Protein AF-K1YYU3-F1 (afdb_monomer_lite)

Radius of gyration: 18.13 Å; chains: 1; bounding box: 40×32×51 Å

Sequence (153 aa):
MGSLKAALKMPQTFQKMINSMPIGCLLVLMHEGNERIVLEEQRIVNEISKGLSGEDLGKHPGLHWYENRYKVSYQASKLFLAGNFTDTIEIAASWENLYLLYQKMIKVLGKHCIVMAHLSHVYSDGGSLYFTFAAPLNGLQKSEALYDLIWES

Secondary structure (DSSP, 8-state):
-HHHHHHTTSHHHHHHHHHHS-PPPPP-----S-HHHHHHHHHHHHHHHHHTT-----SHHHHHHHHHTT-HHHHHHHHHHTTEEEEEEEEEEEHHHHHHHHHHHHHHHTTTSEEEEEEEEE-SSEEEEEEEEEEE--SHHHHHHHHHHHHH-

Structure (mmCIF, N/CA/C/O backbone):
data_AF-K1YYU3-F1
#
_entry.id   AF-K1YYU3-F1
#
loop_
_atom_site.group_PDB
_atom_site.id
_atom_site.type_symbol
_atom_site.label_atom_id
_atom_site.label_alt_id
_atom_site.label_comp_id
_atom_site.label_asym_id
_atom_site.label_entity_id
_atom_site.label_seq_id
_atom_site.pdbx_PDB_ins_code
_atom_site.Cartn_x
_atom_site.Cartn_y
_atom_site.Cartn_z
_atom_site.occupancy
_atom_site.B_iso_or_equiv
_atom_site.auth_seq_id
_atom_site.auth_comp_id
_atom_site.auth_asym_id
_atom_site.auth_atom_id
_atom_site.pdbx_PDB_model_num
ATOM 1 N N . MET A 1 1 ? 20.188 9.809 -6.637 1.00 40.34 1 MET A N 1
ATOM 2 C CA . MET A 1 1 ? 19.529 9.507 -7.933 1.00 40.34 1 MET A CA 1
ATOM 3 C C . MET A 1 1 ? 20.068 8.255 -8.638 1.00 40.34 1 MET A C 1
ATOM 5 O O . MET A 1 1 ? 19.299 7.637 -9.357 1.00 40.34 1 MET A O 1
ATOM 9 N N . GLY A 1 2 ? 21.320 7.819 -8.419 1.00 46.25 2 GLY A N 1
ATOM 10 C CA . GLY A 1 2 ? 21.856 6.595 -9.050 1.00 46.25 2 GLY A CA 1
ATOM 11 C C . GLY A 1 2 ? 21.365 5.250 -8.478 1.00 46.25 2 GLY A C 1
ATOM 12 O O . GLY A 1 2 ? 21.296 4.278 -9.223 1.00 46.25 2 GLY A O 1
ATOM 13 N N . SER A 1 3 ? 20.983 5.180 -7.194 1.00 56.75 3 SER A N 1
ATOM 14 C CA . SER A 1 3 ? 20.646 3.904 -6.529 1.00 56.75 3 SER A CA 1
ATOM 15 C C . SER A 1 3 ? 19.313 3.296 -6.981 1.00 56.75 3 SER A C 1
ATOM 17 O O . SER A 1 3 ? 19.249 2.095 -7.224 1.00 56.75 3 SER A O 1
ATOM 19 N N . LEU A 1 4 ? 18.269 4.113 -7.173 1.00 56.16 4 LEU A N 1
ATOM 20 C CA . LEU A 1 4 ? 16.942 3.638 -7.590 1.00 56.16 4 LEU A CA 1
ATOM 21 C C . LEU A 1 4 ? 16.962 3.071 -9.020 1.00 56.16 4 LEU A C 1
ATOM 23 O O . LEU A 1 4 ? 16.378 2.028 -9.293 1.00 56.16 4 LEU A O 1
ATOM 27 N N . LYS A 1 5 ? 17.719 3.714 -9.919 1.00 55.28 5 LYS A N 1
ATOM 28 C CA . LYS A 1 5 ? 17.880 3.273 -11.311 1.00 55.28 5 LYS A CA 1
ATOM 29 C C . LYS A 1 5 ? 18.654 1.952 -11.419 1.00 55.28 5 LYS A C 1
ATOM 31 O O . LYS A 1 5 ? 18.426 1.190 -12.350 1.00 55.28 5 LYS A O 1
ATOM 36 N N . ALA A 1 6 ? 19.567 1.675 -10.483 1.00 59.72 6 ALA A N 1
ATOM 37 C CA . ALA A 1 6 ? 20.279 0.399 -10.401 1.00 59.72 6 ALA A CA 1
ATOM 38 C C . ALA A 1 6 ? 19.401 -0.713 -9.798 1.00 59.72 6 ALA A C 1
ATOM 40 O O . ALA A 1 6 ? 19.374 -1.815 -10.339 1.00 59.72 6 ALA A O 1
ATOM 41 N N . ALA A 1 7 ? 18.632 -0.409 -8.747 1.00 60.59 7 ALA A N 1
ATOM 42 C CA . ALA A 1 7 ? 17.674 -1.338 -8.141 1.00 60.59 7 ALA A CA 1
ATOM 43 C C . ALA A 1 7 ? 16.605 -1.812 -9.145 1.00 60.59 7 ALA A C 1
ATOM 45 O O . ALA A 1 7 ? 16.298 -2.999 -9.221 1.00 60.59 7 ALA A O 1
ATOM 46 N N . LEU A 1 8 ? 16.119 -0.901 -9.993 1.00 65.00 8 LEU A N 1
ATOM 47 C CA . LEU A 1 8 ? 15.117 -1.184 -11.025 1.00 65.00 8 LEU A CA 1
ATOM 48 C C . LEU A 1 8 ? 15.650 -1.979 -12.232 1.00 65.00 8 LEU A C 1
ATOM 50 O O . LEU A 1 8 ? 14.852 -2.486 -13.013 1.00 65.00 8 LEU A O 1
ATOM 54 N N . LYS A 1 9 ? 16.974 -2.151 -12.383 1.00 69.62 9 LYS A N 1
ATOM 55 C CA . LYS A 1 9 ? 17.558 -3.058 -13.396 1.00 69.62 9 LYS A CA 1
ATOM 56 C C . LYS A 1 9 ? 17.505 -4.531 -12.988 1.00 69.62 9 LYS A C 1
ATOM 58 O O . LYS A 1 9 ? 17.651 -5.396 -13.846 1.00 69.62 9 LYS A O 1
ATOM 63 N N . MET A 1 10 ? 17.330 -4.818 -11.698 1.00 75.69 10 MET A N 1
ATOM 64 C CA . MET A 1 10 ? 17.202 -6.174 -11.158 1.00 75.69 10 MET A CA 1
ATOM 65 C C . MET A 1 10 ? 15.992 -6.241 -10.213 1.00 75.69 10 MET A C 1
ATOM 67 O O . MET A 1 10 ? 16.163 -6.497 -9.015 1.00 75.69 10 MET A O 1
ATOM 71 N N . PRO A 1 11 ? 14.771 -6.005 -10.734 1.00 79.94 11 PRO A N 1
ATOM 72 C CA . PRO A 1 11 ? 13.568 -5.831 -9.920 1.00 79.94 11 PRO A CA 1
ATOM 73 C C . PRO A 1 11 ? 13.325 -7.032 -9.005 1.00 79.94 11 PRO A C 1
ATOM 75 O O . PRO A 1 11 ? 13.086 -6.858 -7.816 1.00 79.94 11 PRO A O 1
ATOM 78 N N . GLN A 1 12 ? 13.534 -8.250 -9.506 1.00 81.06 12 GLN A N 1
ATOM 79 C CA . GLN A 1 12 ? 13.350 -9.470 -8.723 1.00 81.06 12 GLN A CA 1
ATOM 80 C C . GLN A 1 12 ? 14.313 -9.598 -7.538 1.00 81.06 12 GLN A C 1
ATOM 82 O O . GLN A 1 12 ? 13.912 -10.029 -6.456 1.00 81.06 12 GLN A O 1
ATOM 87 N N . THR A 1 13 ? 15.584 -9.239 -7.719 1.00 80.81 13 THR A N 1
ATOM 88 C CA . THR A 1 13 ? 16.576 -9.284 -6.636 1.00 80.81 13 THR A CA 1
ATOM 89 C C . THR A 1 13 ? 16.259 -8.232 -5.582 1.00 80.81 13 THR A C 1
ATOM 91 O O . THR A 1 13 ? 16.314 -8.519 -4.387 1.00 80.81 13 THR A O 1
ATOM 94 N N . PHE A 1 14 ? 15.877 -7.031 -6.015 1.00 83.38 14 PHE A N 1
ATOM 95 C CA . PHE A 1 14 ? 15.532 -5.948 -5.105 1.00 83.38 14 PHE A CA 1
ATOM 96 C C . PHE A 1 14 ? 14.217 -6.208 -4.360 1.00 83.38 14 PHE A C 1
ATOM 98 O O . PHE A 1 14 ? 14.157 -6.023 -3.149 1.00 83.38 14 PHE A O 1
ATOM 105 N N . GLN A 1 15 ? 13.194 -6.736 -5.035 1.00 85.62 15 GLN A N 1
ATOM 106 C CA . GLN A 1 15 ? 11.934 -7.114 -4.396 1.00 85.62 15 GLN A CA 1
ATOM 107 C C . GLN A 1 15 ? 12.144 -8.212 -3.350 1.00 85.62 15 GLN A C 1
ATOM 109 O O . GLN A 1 15 ? 11.603 -8.129 -2.250 1.00 85.62 15 GLN A O 1
ATOM 114 N N . LYS A 1 16 ? 12.966 -9.228 -3.653 1.00 82.25 16 LYS A N 1
ATOM 115 C CA . LYS A 1 16 ? 13.339 -10.260 -2.671 1.00 82.25 16 LYS A CA 1
ATOM 116 C C . LYS A 1 16 ? 14.034 -9.657 -1.452 1.00 82.25 16 LYS A C 1
ATOM 118 O O . LYS A 1 16 ? 13.732 -10.068 -0.338 1.00 82.25 16 LYS A O 1
ATOM 123 N N . MET A 1 17 ? 14.924 -8.686 -1.662 1.00 84.88 17 MET A N 1
ATOM 124 C CA . MET A 1 17 ? 15.594 -7.975 -0.575 1.00 84.88 17 MET A CA 1
ATOM 125 C C . MET A 1 17 ? 14.583 -7.238 0.311 1.00 84.88 17 MET A C 1
ATOM 127 O O . MET A 1 17 ? 14.589 -7.468 1.517 1.00 84.88 17 MET A O 1
ATOM 131 N N . ILE A 1 18 ? 13.679 -6.438 -0.272 1.00 82.50 18 ILE A N 1
ATOM 132 C CA . ILE A 1 18 ? 12.619 -5.730 0.472 1.00 82.50 18 ILE A CA 1
ATOM 133 C C . ILE A 1 18 ? 11.782 -6.719 1.287 1.00 82.50 18 ILE A C 1
ATOM 135 O O . ILE A 1 18 ? 11.603 -6.529 2.484 1.00 82.50 18 ILE A O 1
ATOM 139 N N . ASN A 1 19 ? 11.332 -7.810 0.663 1.00 79.94 19 ASN A N 1
ATOM 140 C CA . ASN A 1 19 ? 10.494 -8.815 1.319 1.00 79.94 19 ASN A CA 1
ATOM 141 C C . ASN A 1 19 ? 11.224 -9.582 2.439 1.00 79.94 19 ASN A C 1
ATOM 143 O O . ASN A 1 19 ? 10.572 -10.214 3.264 1.00 79.94 19 ASN A O 1
ATOM 147 N N . SER A 1 20 ? 12.561 -9.576 2.444 1.00 77.62 20 SER A N 1
ATOM 148 C CA . SER A 1 20 ? 13.386 -10.213 3.479 1.00 77.62 20 SER A CA 1
ATOM 149 C C . SER A 1 20 ? 13.778 -9.274 4.620 1.00 77.62 20 SER A C 1
ATOM 151 O O . SER A 1 20 ? 14.303 -9.735 5.633 1.00 77.62 20 SER A O 1
ATOM 153 N N . MET A 1 21 ? 13.555 -7.964 4.469 1.00 77.69 21 MET A N 1
ATOM 154 C CA . MET A 1 21 ? 13.817 -7.016 5.544 1.00 77.69 21 MET A CA 1
ATOM 155 C C . MET A 1 21 ? 12.749 -7.180 6.638 1.00 77.69 21 MET A C 1
ATOM 157 O O . MET A 1 21 ? 11.567 -7.303 6.316 1.00 77.69 21 MET A O 1
ATOM 161 N N . PRO A 1 22 ? 13.128 -7.149 7.929 1.00 62.53 22 PRO A N 1
ATOM 162 C CA . PRO A 1 22 ? 12.195 -7.247 9.049 1.00 62.53 22 PRO A CA 1
ATOM 163 C C . PRO A 1 22 ? 11.464 -5.910 9.247 1.00 62.53 22 PRO A C 1
ATOM 165 O O . PRO A 1 22 ? 11.643 -5.222 10.249 1.00 62.53 22 PRO A O 1
ATOM 168 N N . ILE A 1 23 ? 10.691 -5.500 8.244 1.00 75.06 23 ILE A N 1
ATOM 169 C CA . ILE A 1 23 ? 9.915 -4.262 8.255 1.00 75.06 23 ILE A CA 1
ATOM 170 C C . ILE A 1 23 ? 8.507 -4.627 8.723 1.00 75.06 23 ILE A C 1
ATOM 172 O O . ILE A 1 23 ? 7.849 -5.472 8.118 1.00 75.06 23 ILE A O 1
ATOM 176 N N . GLY A 1 24 ? 8.052 -4.008 9.812 1.00 83.94 24 GLY A N 1
ATOM 177 C CA . GLY A 1 24 ? 6.661 -4.120 10.249 1.00 83.94 24 GLY A CA 1
ATOM 178 C C . GLY A 1 24 ? 5.698 -3.455 9.260 1.00 83.94 24 GLY A C 1
ATOM 179 O O . GLY A 1 24 ? 6.091 -2.620 8.443 1.00 83.94 24 GLY A O 1
ATOM 180 N N . CYS A 1 25 ? 4.415 -3.799 9.338 1.00 90.75 25 CYS A N 1
ATOM 181 C CA . CYS A 1 25 ? 3.373 -3.071 8.618 1.00 90.75 25 CYS A CA 1
ATOM 182 C C . CYS A 1 25 ? 2.954 -1.832 9.420 1.00 90.75 25 CYS A C 1
ATOM 184 O O . CYS A 1 25 ? 2.762 -1.913 10.631 1.00 90.75 25 CYS A O 1
ATOM 186 N N . LEU A 1 26 ? 2.777 -0.697 8.741 1.00 93.44 26 LEU A N 1
ATOM 187 C CA . LEU A 1 26 ? 2.224 0.511 9.349 1.00 93.44 26 LEU A CA 1
ATOM 188 C C . LEU A 1 26 ? 0.705 0.538 9.152 1.00 93.44 26 LEU A C 1
ATOM 190 O O . LEU A 1 26 ? 0.233 0.536 8.016 1.00 93.44 26 LEU A O 1
ATOM 194 N N . LEU A 1 27 ? -0.042 0.623 10.253 1.00 94.69 27 LEU A N 1
ATOM 195 C CA . LEU A 1 27 ? -1.474 0.911 10.253 1.00 94.69 27 LEU A CA 1
ATOM 196 C C . LEU A 1 27 ? -1.682 2.388 10.601 1.00 94.69 27 LEU A C 1
ATOM 198 O O . LEU A 1 27 ? -1.240 2.851 11.649 1.00 94.69 27 LEU A O 1
ATOM 202 N N . VAL A 1 28 ? -2.348 3.129 9.716 1.00 94.75 28 VAL A N 1
ATOM 203 C CA . VAL A 1 28 ? -2.732 4.525 9.955 1.00 94.75 28 VAL A CA 1
ATOM 204 C C . VAL A 1 28 ? -4.239 4.588 10.130 1.00 94.75 28 VAL A C 1
ATOM 206 O O . VAL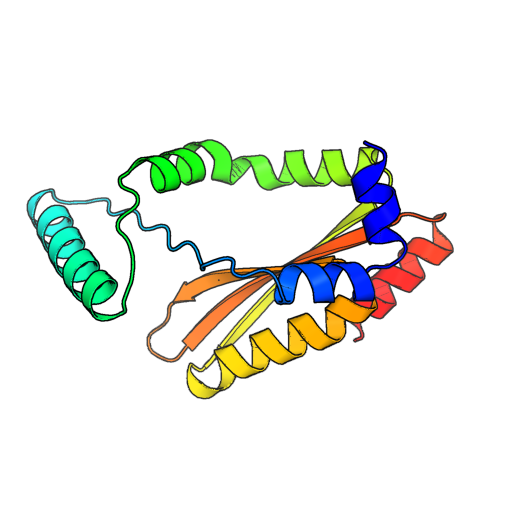 A 1 28 ? -4.977 4.163 9.246 1.00 94.75 28 VAL A O 1
ATOM 209 N N . LEU A 1 29 ? -4.686 5.145 11.255 1.00 93.94 29 LEU A N 1
ATOM 210 C CA . LEU A 1 29 ? -6.098 5.335 11.569 1.00 93.94 29 LEU A CA 1
ATOM 211 C C . LEU A 1 29 ? -6.367 6.806 11.870 1.00 93.94 29 LEU A C 1
ATOM 213 O O . LEU A 1 29 ? -5.568 7.485 12.517 1.00 93.94 29 LEU A O 1
ATOM 217 N N . MET A 1 30 ? -7.503 7.291 11.384 1.00 93.25 30 MET A N 1
ATOM 218 C CA . MET A 1 30 ? -7.992 8.641 11.619 1.00 93.25 30 MET A CA 1
ATOM 219 C C . MET A 1 30 ? -9.464 8.551 11.996 1.00 93.25 30 MET A C 1
ATOM 221 O O . MET A 1 30 ? -10.247 7.928 11.288 1.00 93.25 30 MET A O 1
ATOM 225 N N . HIS A 1 31 ? -9.812 9.176 13.115 1.00 94.25 31 HIS A N 1
ATOM 226 C CA . HIS A 1 31 ? -11.163 9.201 13.657 1.00 94.25 31 HIS A CA 1
ATOM 227 C C . HIS A 1 31 ? -11.645 10.650 13.647 1.00 94.25 31 HIS A C 1
ATOM 229 O O . HIS A 1 31 ? -10.986 11.523 14.216 1.00 94.25 31 HIS A O 1
ATOM 235 N N . GLU A 1 32 ? -12.772 10.906 12.994 1.00 94.94 32 GLU A N 1
ATOM 236 C CA . GLU A 1 32 ? -13.389 12.227 12.893 1.00 94.94 32 GLU A CA 1
ATOM 237 C C . GLU A 1 32 ? -14.867 12.111 13.268 1.00 94.94 32 GLU A C 1
ATOM 239 O O . GLU A 1 32 ? -15.569 11.223 12.788 1.00 94.94 32 GLU A O 1
ATOM 244 N N . GLY A 1 33 ? -15.349 12.999 14.137 1.00 97.00 33 GLY A N 1
ATOM 245 C CA . GLY A 1 33 ? -16.744 12.996 14.558 1.00 97.00 33 GLY A CA 1
ATOM 246 C C . GLY A 1 33 ? -16.945 13.542 15.964 1.00 97.00 33 GLY A C 1
ATOM 247 O O . GLY A 1 33 ? -16.199 14.398 16.438 1.00 97.00 33 GLY A O 1
ATOM 248 N N . ASN A 1 34 ? -17.988 13.050 16.636 1.00 98.12 34 ASN A N 1
ATOM 249 C CA . ASN A 1 34 ? -18.272 13.424 18.016 1.00 98.12 34 ASN A CA 1
ATOM 250 C C . ASN A 1 34 ? -17.126 12.986 18.937 1.00 98.12 34 ASN A C 1
ATOM 252 O O . ASN A 1 34 ? -16.754 11.816 18.941 1.00 98.12 34 ASN A O 1
ATOM 256 N N . GLU A 1 35 ? -16.637 13.904 19.767 1.00 97.69 35 GLU A N 1
ATOM 257 C CA . GLU A 1 35 ? -15.509 13.669 20.673 1.00 97.69 35 GLU A CA 1
ATOM 258 C C . GLU A 1 35 ? -15.673 12.406 21.531 1.00 97.69 35 GLU A C 1
ATOM 260 O O . GLU A 1 35 ? -14.743 11.613 21.637 1.00 97.69 35 GLU A O 1
ATOM 265 N N . ARG A 1 36 ? -16.870 12.162 22.085 1.00 97.94 36 ARG A N 1
ATOM 266 C CA . ARG A 1 36 ? -17.116 10.977 22.921 1.00 97.94 36 ARG A CA 1
ATOM 267 C C . ARG A 1 36 ? -16.997 9.675 22.132 1.00 97.94 36 ARG A C 1
ATOM 269 O O . ARG A 1 36 ? -16.498 8.696 22.667 1.00 97.94 36 ARG A O 1
ATOM 276 N N . ILE A 1 37 ? -17.439 9.670 20.875 1.00 98.00 37 ILE A N 1
ATOM 277 C CA . ILE A 1 37 ? -17.342 8.494 20.001 1.00 98.00 37 ILE A CA 1
ATOM 278 C C . ILE A 1 37 ? -15.882 8.260 19.617 1.00 98.00 37 ILE A C 1
ATOM 280 O O . ILE A 1 37 ? -15.377 7.157 19.789 1.00 98.00 37 ILE A O 1
ATOM 284 N N . VAL A 1 38 ? -15.186 9.313 19.180 1.00 97.94 38 VAL A N 1
ATOM 285 C CA . VAL A 1 38 ? -13.774 9.246 18.780 1.00 97.94 38 VAL A CA 1
ATOM 286 C C . VAL A 1 38 ? -12.893 8.709 19.909 1.00 97.94 38 VAL A C 1
ATOM 288 O O . VAL A 1 38 ? -12.049 7.849 19.667 1.00 97.94 38 VAL A O 1
ATOM 291 N N . LEU A 1 39 ? -13.092 9.181 21.143 1.00 97.00 39 LEU A N 1
ATOM 292 C CA . LEU A 1 39 ? -12.318 8.719 22.298 1.00 97.00 39 LEU A CA 1
ATOM 293 C C . LEU A 1 39 ? -12.538 7.227 22.586 1.00 97.00 39 LEU A C 1
ATOM 295 O O . LEU A 1 39 ? -11.572 6.508 22.849 1.00 97.00 39 LEU A O 1
ATOM 299 N N . GLU A 1 40 ? -13.780 6.743 22.499 1.00 98.06 40 GLU A N 1
ATOM 300 C CA . GLU A 1 40 ? -14.076 5.320 22.704 1.00 98.06 40 GLU A CA 1
ATOM 301 C C . GLU A 1 40 ? -13.551 4.441 21.565 1.00 98.06 40 GLU A C 1
ATOM 303 O O . GLU A 1 40 ? -12.974 3.384 21.824 1.00 98.06 40 GLU A O 1
ATOM 308 N N . GLU A 1 41 ? -13.678 4.879 20.310 1.00 97.25 41 GLU A N 1
ATOM 309 C CA . GLU A 1 41 ? -13.110 4.167 19.162 1.00 97.25 41 GLU A CA 1
ATOM 310 C C . GLU A 1 41 ? -11.590 4.033 19.284 1.00 97.25 41 GLU A C 1
ATOM 312 O O . GLU A 1 41 ? -11.058 2.932 19.145 1.00 97.25 41 GLU A O 1
ATOM 317 N N . GLN A 1 42 ? -10.892 5.127 19.611 1.00 95.75 42 GLN A N 1
ATOM 318 C CA . GLN A 1 42 ? -9.442 5.117 19.818 1.00 95.75 42 GLN A CA 1
ATOM 319 C C . GLN A 1 42 ? -9.034 4.158 20.939 1.00 95.75 42 GLN A C 1
ATOM 321 O O . GLN A 1 42 ? -8.050 3.429 20.796 1.00 95.75 42 GLN A O 1
ATOM 326 N N . ARG A 1 43 ? -9.788 4.123 22.046 1.00 96.62 43 ARG A N 1
ATOM 327 C CA . ARG A 1 43 ? -9.533 3.193 23.154 1.00 96.62 43 ARG A CA 1
ATOM 328 C C . ARG A 1 43 ? -9.640 1.738 22.690 1.00 96.62 43 ARG A C 1
ATOM 330 O O . ARG A 1 43 ? -8.701 0.971 22.900 1.00 96.62 43 ARG A O 1
ATOM 337 N N . ILE A 1 44 ? -10.740 1.377 22.027 1.00 97.88 44 ILE A N 1
ATOM 338 C CA . ILE A 1 44 ? -11.003 0.008 21.549 1.00 97.88 44 ILE A CA 1
ATOM 339 C C . ILE A 1 44 ? -9.951 -0.428 20.523 1.00 97.88 44 ILE A C 1
ATOM 341 O O . ILE A 1 44 ? -9.377 -1.511 20.634 1.00 97.88 44 ILE A O 1
ATOM 345 N N . VAL A 1 45 ? -9.656 0.425 19.543 1.00 96.00 45 VAL A N 1
ATOM 346 C CA . VAL A 1 45 ? -8.641 0.166 18.514 1.00 96.00 45 VAL A CA 1
ATOM 347 C C . VAL A 1 45 ? -7.265 -0.065 19.132 1.00 96.00 45 VAL A C 1
ATOM 349 O O . VAL A 1 45 ? -6.559 -0.992 18.727 1.00 96.00 45 VAL A O 1
ATOM 352 N N . ASN A 1 46 ? -6.878 0.746 20.118 1.00 95.00 46 ASN A N 1
ATOM 353 C CA . ASN A 1 46 ? -5.591 0.605 20.794 1.00 95.00 46 ASN A CA 1
ATOM 354 C C . ASN A 1 46 ? -5.501 -0.693 21.604 1.00 95.00 46 ASN A C 1
ATOM 356 O O . ASN A 1 46 ? -4.450 -1.335 21.605 1.00 95.00 46 ASN A O 1
ATOM 360 N N . GLU A 1 47 ? -6.582 -1.098 22.273 1.00 97.25 47 GLU A N 1
ATOM 361 C CA . GLU A 1 47 ? -6.655 -2.378 22.990 1.00 97.25 47 GLU A CA 1
ATOM 36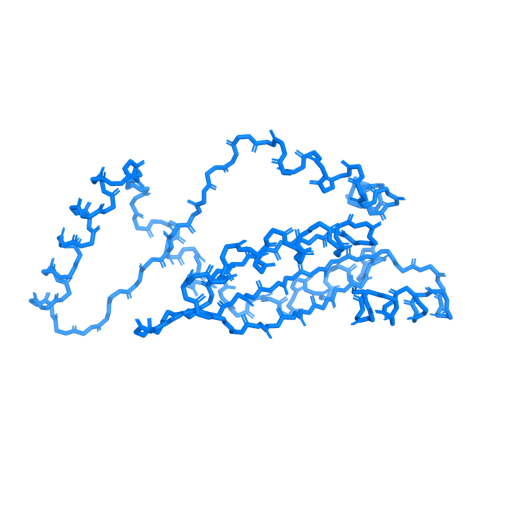2 C C . GLU A 1 47 ? -6.493 -3.567 22.034 1.00 97.25 47 GLU A C 1
ATOM 364 O O . GLU A 1 47 ? -5.650 -4.435 22.275 1.00 97.25 47 GLU A O 1
ATOM 369 N N . ILE A 1 48 ? -7.225 -3.571 20.914 1.00 97.69 48 ILE A N 1
ATOM 370 C CA . ILE A 1 48 ? -7.129 -4.620 19.886 1.00 97.69 48 ILE A CA 1
ATOM 371 C C . ILE A 1 48 ? -5.720 -4.662 19.288 1.00 97.69 48 ILE A C 1
ATOM 373 O O . ILE A 1 48 ? -5.111 -5.729 19.208 1.00 97.69 48 ILE A O 1
ATOM 377 N N . SER A 1 49 ? -5.179 -3.502 18.905 1.00 95.81 49 SER A N 1
ATOM 378 C CA . SER A 1 49 ? -3.864 -3.405 18.263 1.00 95.81 49 SER A CA 1
ATOM 379 C C . SER A 1 49 ? -2.760 -3.933 19.175 1.00 95.81 49 SER A C 1
ATOM 381 O O . SER A 1 49 ? -1.961 -4.761 18.744 1.00 95.81 49 SER A O 1
ATOM 383 N N . LYS A 1 50 ? -2.752 -3.547 20.458 1.00 95.19 50 LYS A N 1
ATOM 384 C CA . LYS A 1 50 ? -1.786 -4.060 21.448 1.00 95.19 50 LYS A CA 1
ATOM 385 C C . LYS A 1 50 ? -1.935 -5.564 21.677 1.00 95.19 50 LYS A C 1
ATOM 387 O O . LYS A 1 50 ? -0.929 -6.262 21.776 1.00 95.19 50 LYS A O 1
ATOM 392 N N . GLY A 1 51 ? -3.170 -6.073 21.709 1.00 97.31 51 GLY A N 1
ATOM 393 C CA . GLY A 1 51 ? -3.445 -7.512 21.800 1.00 97.31 51 GLY A CA 1
ATOM 394 C C . GLY A 1 51 ? -2.883 -8.320 20.622 1.00 97.31 51 GLY A C 1
ATOM 395 O O . GLY A 1 51 ? -2.536 -9.486 20.789 1.00 97.31 51 GLY A O 1
ATOM 396 N N . LEU A 1 52 ? -2.724 -7.687 19.456 1.00 95.69 52 LEU A N 1
ATOM 397 C CA . LEU A 1 52 ? -2.130 -8.261 18.242 1.00 95.69 52 LEU A CA 1
ATOM 398 C C . LEU A 1 52 ? -0.638 -7.914 18.067 1.00 95.69 52 LEU A C 1
ATOM 400 O O . LEU A 1 52 ? -0.108 -8.019 16.964 1.00 95.69 52 LEU A O 1
ATOM 404 N N . SER A 1 53 ? 0.062 -7.539 19.146 1.00 94.25 53 SER A N 1
ATOM 405 C CA . SER A 1 53 ? 1.481 -7.124 19.136 1.00 94.25 53 SER A CA 1
ATOM 406 C C . SER A 1 53 ? 1.775 -5.837 18.350 1.00 94.25 53 SER A C 1
ATOM 408 O O . SER A 1 53 ? 2.913 -5.598 17.950 1.00 94.25 53 SER A O 1
ATOM 410 N N . GLY A 1 54 ? 0.763 -4.999 18.126 1.00 94.12 54 GLY A N 1
ATOM 411 C CA . GLY A 1 54 ? 0.925 -3.672 17.545 1.00 94.12 54 GLY A CA 1
ATOM 412 C C . GLY A 1 54 ? 1.578 -2.692 18.521 1.00 94.12 54 GLY A C 1
ATOM 413 O O . GLY A 1 54 ? 1.281 -2.684 19.718 1.00 94.12 54 GLY A O 1
ATOM 414 N N . GLU A 1 55 ? 2.446 -1.838 17.986 1.00 93.44 55 GLU A N 1
ATOM 415 C CA . GLU A 1 55 ? 3.090 -0.742 18.709 1.00 93.44 55 GLU A CA 1
ATOM 416 C C . GLU A 1 55 ? 2.378 0.582 18.397 1.00 93.44 55 GLU A C 1
ATOM 418 O O . GLU A 1 55 ? 2.147 0.916 17.234 1.00 93.44 55 GLU A O 1
ATOM 423 N N . ASP A 1 56 ? 2.036 1.347 19.437 1.00 94.12 56 ASP A N 1
ATOM 424 C CA . ASP A 1 56 ? 1.496 2.698 19.276 1.00 94.12 56 ASP A CA 1
ATOM 425 C C . ASP A 1 56 ? 2.641 3.682 18.999 1.00 94.12 56 ASP A C 1
ATOM 427 O O . ASP A 1 56 ? 3.422 4.025 19.887 1.00 94.12 56 ASP A O 1
ATOM 431 N N . LEU A 1 57 ? 2.726 4.143 17.751 1.00 94.19 57 LEU A N 1
ATOM 432 C CA . LEU A 1 57 ? 3.730 5.105 17.284 1.00 94.19 57 LEU A CA 1
ATOM 433 C C . LEU A 1 57 ? 3.315 6.572 17.521 1.00 94.19 57 LEU A C 1
ATOM 435 O O . LEU A 1 57 ? 3.979 7.504 17.050 1.00 94.19 57 LEU A O 1
ATOM 439 N N . GLY A 1 58 ? 2.202 6.799 18.220 1.00 93.94 58 GLY A N 1
ATOM 440 C CA . GLY A 1 58 ? 1.602 8.104 18.447 1.00 93.94 58 GLY A CA 1
ATOM 441 C C . GLY A 1 58 ? 0.970 8.710 17.191 1.00 93.94 58 GLY A C 1
ATOM 442 O O . GLY A 1 58 ? 0.846 8.098 16.133 1.00 93.94 58 GLY A O 1
ATOM 443 N N . LYS A 1 59 ? 0.572 9.982 17.290 1.00 94.56 59 LYS A N 1
ATOM 444 C CA . LYS A 1 59 ? -0.183 10.679 16.229 1.00 94.56 59 LYS A CA 1
ATOM 445 C C . LYS A 1 59 ? 0.628 11.052 14.982 1.00 94.56 59 LYS A C 1
ATOM 447 O O . LYS A 1 59 ? 0.047 11.374 13.947 1.00 94.56 59 LYS A O 1
ATOM 452 N N . HIS A 1 60 ? 1.958 11.084 15.074 1.00 95.38 60 HIS A N 1
ATOM 453 C CA . HIS A 1 60 ? 2.800 11.684 14.034 1.00 95.38 60 HIS A CA 1
ATOM 454 C C . HIS A 1 60 ? 2.717 10.961 12.676 1.00 95.38 60 HIS A C 1
ATOM 456 O O . HIS A 1 60 ? 2.534 11.655 11.675 1.00 95.38 60 HIS A O 1
ATOM 462 N N . PRO A 1 61 ? 2.775 9.615 12.587 1.00 93.94 61 PRO A N 1
ATOM 463 C CA . PRO A 1 61 ? 2.605 8.918 11.310 1.00 93.94 61 PRO A CA 1
ATOM 464 C C . PRO A 1 61 ? 1.268 9.230 10.623 1.00 93.94 61 PRO A C 1
ATOM 466 O O . PRO A 1 61 ? 1.241 9.458 9.415 1.00 93.94 61 PRO A O 1
ATOM 469 N N . GLY A 1 62 ? 0.175 9.312 11.391 1.00 94.00 62 GLY A N 1
ATOM 470 C CA . GLY A 1 62 ? -1.147 9.649 10.859 1.00 94.00 62 GLY A CA 1
ATOM 471 C C . GLY A 1 62 ? -1.249 11.088 10.355 1.00 94.00 62 GLY A C 1
ATOM 472 O O . GLY A 1 62 ? -1.761 11.318 9.261 1.00 94.00 62 GLY A O 1
ATOM 473 N N . LEU A 1 63 ? -0.694 12.054 11.095 1.00 95.31 63 LEU A N 1
ATOM 474 C CA . LEU A 1 63 ? -0.620 13.452 10.650 1.00 95.31 63 LEU A CA 1
ATOM 475 C C . LEU A 1 63 ? 0.237 13.597 9.390 1.00 95.31 63 LEU A C 1
ATOM 477 O O . LEU A 1 63 ? -0.177 14.248 8.432 1.00 95.31 63 LEU A O 1
ATOM 481 N N . HIS A 1 64 ? 1.393 12.931 9.355 1.00 93.94 64 HIS A N 1
ATOM 482 C CA . HIS A 1 64 ? 2.252 12.919 8.180 1.00 93.94 64 HIS A CA 1
ATOM 483 C C . HIS A 1 64 ? 1.521 12.345 6.963 1.00 93.94 64 HIS A C 1
ATOM 485 O O . HIS A 1 64 ? 1.547 12.949 5.891 1.00 93.94 64 HIS A O 1
ATOM 491 N N . TRP A 1 65 ? 0.835 11.209 7.111 1.00 92.81 65 TRP A N 1
ATOM 492 C CA . TRP A 1 65 ? 0.022 10.648 6.033 1.00 92.81 65 TRP A CA 1
ATOM 493 C C . TRP A 1 65 ? -1.044 11.647 5.569 1.00 92.81 65 TRP A C 1
ATOM 495 O O . TRP A 1 65 ? -1.139 11.933 4.375 1.00 92.81 65 TRP A O 1
ATOM 505 N N . TYR A 1 66 ? -1.775 12.260 6.503 1.00 93.62 66 TYR A N 1
ATOM 506 C CA . TYR A 1 66 ? -2.833 13.219 6.196 1.00 93.62 66 TYR A CA 1
ATOM 507 C C . TYR A 1 66 ? -2.314 14.409 5.382 1.00 93.62 66 TYR A C 1
ATOM 509 O O . TYR A 1 66 ? -2.873 14.723 4.333 1.00 93.62 66 TYR A O 1
ATOM 517 N N . GLU A 1 67 ? -1.209 15.030 5.788 1.00 94.50 67 GLU A N 1
ATOM 518 C CA . GLU A 1 67 ? -0.603 16.170 5.082 1.00 94.50 67 GLU A CA 1
ATOM 519 C C . GLU A 1 67 ? -0.050 15.816 3.690 1.00 94.50 67 GLU A C 1
ATOM 521 O O . GLU A 1 67 ? 0.123 16.691 2.836 1.00 94.50 67 GLU A O 1
ATOM 526 N N . ASN A 1 68 ? 0.265 14.540 3.448 1.00 90.94 68 ASN A N 1
ATOM 527 C CA . ASN A 1 68 ? 0.942 14.090 2.231 1.00 90.94 68 ASN A CA 1
ATOM 528 C C . ASN A 1 68 ? 0.056 13.255 1.293 1.00 90.94 68 ASN A C 1
ATOM 530 O O . ASN A 1 68 ? 0.481 12.998 0.166 1.00 90.94 68 ASN A O 1
ATOM 534 N N . ARG A 1 69 ? -1.175 12.896 1.684 1.00 89.00 69 ARG A N 1
ATOM 535 C CA . ARG A 1 69 ? -2.070 11.989 0.933 1.00 89.00 69 ARG A CA 1
ATOM 536 C C . ARG A 1 69 ? -2.345 12.397 -0.519 1.00 89.00 69 ARG A C 1
ATOM 538 O O . ARG A 1 69 ? -2.537 11.541 -1.370 1.00 89.00 69 ARG A O 1
ATOM 545 N N . TYR A 1 70 ? -2.293 13.692 -0.833 1.00 88.00 70 TYR A N 1
ATOM 546 C CA . TYR A 1 70 ? -2.505 14.205 -2.195 1.00 88.00 70 TYR A CA 1
ATOM 547 C C . TYR A 1 70 ? -1.219 14.362 -3.020 1.00 88.00 70 TYR A C 1
ATOM 549 O O . TYR A 1 70 ? -1.266 14.778 -4.175 1.00 88.00 70 TYR A O 1
ATOM 557 N N . LYS A 1 71 ? -0.045 14.036 -2.464 1.00 86.06 71 LYS A N 1
ATOM 558 C CA . LYS A 1 71 ? 1.247 14.207 -3.152 1.00 86.06 71 LYS A CA 1
ATOM 559 C C . LYS A 1 71 ? 1.619 13.036 -4.064 1.00 86.06 71 LYS A C 1
ATOM 561 O O . LYS A 1 71 ? 2.676 13.089 -4.691 1.00 86.06 71 LYS A O 1
ATOM 566 N N . VAL A 1 72 ? 0.777 12.007 -4.171 1.00 76.81 72 VAL A N 1
ATOM 567 C CA . VAL A 1 72 ? 1.047 10.792 -4.961 1.00 76.81 72 VAL A CA 1
ATOM 568 C C . VAL A 1 72 ? 1.362 11.128 -6.424 1.00 76.81 72 VAL A C 1
ATOM 570 O O . VAL A 1 72 ? 2.393 10.701 -6.940 1.00 76.81 72 VAL A O 1
ATOM 573 N N . SER A 1 73 ? 0.579 12.000 -7.069 1.00 73.12 73 SER A N 1
ATOM 574 C CA . SER A 1 73 ? 0.830 12.404 -8.464 1.00 73.12 73 SER A CA 1
ATOM 575 C C . SER A 1 73 ? 2.176 13.116 -8.644 1.00 73.12 73 SER A C 1
ATOM 577 O O . SER A 1 73 ? 2.860 12.936 -9.648 1.00 73.12 73 SER A O 1
ATOM 579 N N . TYR A 1 74 ? 2.615 13.887 -7.645 1.00 71.44 74 TYR A N 1
ATOM 580 C CA . TYR A 1 74 ? 3.928 14.536 -7.668 1.00 71.44 74 TYR A CA 1
ATOM 581 C C . TYR A 1 74 ? 5.075 13.527 -7.504 1.00 71.44 74 TYR A C 1
ATOM 583 O O . TYR A 1 74 ? 6.147 13.694 -8.092 1.00 71.44 74 TYR A O 1
ATOM 591 N N . GLN A 1 75 ? 4.862 12.460 -6.731 1.00 80.19 75 GLN A N 1
ATOM 592 C CA . GLN A 1 75 ? 5.821 11.361 -6.607 1.00 80.19 75 GLN A CA 1
ATOM 593 C C . GLN A 1 75 ? 5.929 10.556 -7.908 1.00 80.19 75 GLN A C 1
ATOM 595 O O . GLN A 1 75 ? 7.047 10.238 -8.317 1.00 80.19 75 GLN A O 1
ATOM 600 N N . ALA A 1 76 ? 4.812 10.319 -8.602 1.00 85.00 76 ALA A N 1
ATOM 601 C CA . ALA A 1 76 ? 4.814 9.678 -9.915 1.00 85.00 76 ALA A CA 1
ATOM 602 C C . ALA A 1 76 ? 5.662 10.470 -10.923 1.00 85.00 76 ALA A C 1
ATOM 604 O O . ALA A 1 76 ? 6.596 9.923 -11.509 1.00 85.00 76 ALA A O 1
ATOM 605 N N . SER A 1 77 ? 5.456 11.787 -11.036 1.00 86.56 77 SER A N 1
ATOM 606 C CA . SER A 1 77 ? 6.269 12.644 -11.916 1.00 86.56 77 SER A CA 1
ATOM 607 C C . SER A 1 77 ? 7.769 12.580 -11.601 1.00 86.56 77 SER A C 1
ATOM 609 O O . SER A 1 77 ? 8.600 12.590 -12.509 1.00 86.56 77 SER A O 1
ATOM 611 N N . LYS A 1 78 ? 8.149 12.466 -10.322 1.00 86.94 78 LYS A N 1
ATOM 612 C CA . LYS A 1 78 ? 9.557 12.286 -9.927 1.00 86.94 78 LYS A CA 1
ATOM 613 C C . LYS A 1 78 ? 10.136 10.951 -10.390 1.00 86.94 78 LYS A C 1
ATOM 615 O O . LYS A 1 78 ? 11.311 10.914 -10.753 1.00 86.94 78 LYS A O 1
ATOM 620 N N . LEU A 1 79 ? 9.348 9.875 -10.383 1.00 87.56 79 LEU A N 1
ATOM 621 C CA . LEU A 1 79 ? 9.773 8.571 -10.904 1.00 87.56 79 LEU A CA 1
ATOM 622 C C . LEU A 1 79 ? 10.015 8.635 -12.417 1.00 87.56 79 LEU A C 1
ATOM 624 O O . LEU A 1 79 ? 11.078 8.190 -12.863 1.00 87.56 79 LEU A O 1
ATOM 628 N N . PHE A 1 80 ? 9.119 9.295 -13.159 1.00 89.88 80 PHE A N 1
ATOM 629 C CA . PHE A 1 80 ? 9.278 9.568 -14.594 1.00 89.88 80 PHE A CA 1
ATOM 630 C C . PHE A 1 80 ? 10.547 10.360 -14.898 1.00 89.88 80 PHE A C 1
ATOM 632 O O . PHE A 1 80 ? 11.371 9.921 -15.702 1.00 89.88 80 PHE A O 1
ATOM 639 N N . LEU A 1 81 ? 10.783 11.466 -14.188 1.00 89.12 81 LEU A N 1
ATOM 640 C CA . LEU A 1 81 ? 12.011 12.258 -14.337 1.00 89.12 81 LEU A CA 1
ATOM 641 C C . LEU A 1 81 ? 13.280 11.476 -13.953 1.00 89.12 81 LEU A C 1
ATOM 643 O O . LEU A 1 81 ? 14.359 11.747 -14.478 1.00 89.12 81 LEU A O 1
ATOM 647 N N . ALA A 1 82 ? 13.169 10.481 -13.070 1.00 87.88 82 ALA A N 1
ATOM 648 C CA . ALA A 1 82 ? 14.265 9.578 -12.721 1.00 87.88 82 ALA A CA 1
ATOM 649 C C . ALA A 1 82 ? 14.488 8.444 -13.748 1.00 87.88 82 ALA A C 1
ATOM 651 O O . ALA A 1 82 ? 15.405 7.633 -13.573 1.00 87.88 82 ALA A O 1
ATOM 652 N N . GLY A 1 83 ? 13.701 8.397 -14.828 1.00 90.38 83 GLY A N 1
ATOM 653 C CA . GLY A 1 83 ? 13.805 7.407 -15.899 1.00 90.38 83 GLY A CA 1
ATOM 654 C C . GLY A 1 83 ? 13.083 6.096 -15.602 1.00 90.38 83 GLY A C 1
ATOM 655 O O . GLY A 1 83 ? 13.588 5.043 -15.984 1.00 90.38 83 GLY A O 1
ATOM 656 N N . ASN A 1 84 ? 11.947 6.150 -14.905 1.00 92.00 84 ASN A N 1
ATOM 657 C CA . ASN A 1 84 ? 11.122 4.993 -14.547 1.00 92.00 84 ASN A CA 1
ATOM 658 C C . ASN A 1 84 ? 9.645 5.327 -14.771 1.00 92.00 84 ASN A C 1
ATOM 660 O O . ASN A 1 84 ? 9.262 6.477 -14.612 1.00 92.00 84 ASN A O 1
ATOM 664 N N . PHE A 1 85 ? 8.811 4.348 -15.090 1.00 93.12 85 PHE A N 1
ATOM 665 C CA . PHE A 1 85 ? 7.361 4.516 -15.045 1.00 93.12 85 PHE A CA 1
ATOM 666 C C . PHE A 1 85 ? 6.803 3.915 -13.759 1.00 93.12 85 PHE A C 1
ATOM 668 O O . PHE A 1 85 ? 7.465 3.117 -13.088 1.00 93.12 85 PHE A O 1
ATOM 675 N N . THR A 1 86 ? 5.593 4.326 -13.406 1.00 94.31 86 THR A N 1
ATOM 676 C CA . THR A 1 86 ? 4.848 3.793 -12.270 1.00 94.31 86 THR A CA 1
ATOM 677 C C . THR A 1 86 ? 3.375 3.743 -12.615 1.00 94.31 86 THR A C 1
ATOM 679 O O . THR A 1 86 ? 2.903 4.584 -13.380 1.00 94.31 86 THR A O 1
ATOM 682 N N . ASP A 1 87 ? 2.681 2.766 -12.056 1.00 95.25 87 ASP A N 1
ATOM 683 C CA . ASP A 1 87 ? 1.237 2.639 -12.170 1.00 95.25 87 ASP A CA 1
ATOM 684 C C . ASP A 1 87 ? 0.685 1.874 -10.962 1.00 95.25 87 ASP A C 1
ATOM 686 O O . ASP A 1 87 ? 1.440 1.466 -10.061 1.00 95.25 87 ASP A O 1
ATOM 690 N N . THR A 1 88 ? -0.634 1.723 -10.916 1.00 95.31 88 THR A N 1
ATOM 691 C CA . THR A 1 88 ? -1.342 1.122 -9.795 1.00 95.31 88 THR A CA 1
ATOM 692 C C . THR A 1 88 ? -2.376 0.095 -10.240 1.00 95.31 88 THR A C 1
ATOM 694 O O . THR A 1 88 ? -2.985 0.199 -11.300 1.00 95.31 88 THR A O 1
ATOM 697 N N . ILE A 1 89 ? -2.560 -0.930 -9.409 1.00 96.50 89 ILE A N 1
ATOM 698 C CA . ILE A 1 89 ? -3.561 -1.986 -9.590 1.00 96.50 89 ILE A CA 1
ATOM 699 C C . ILE A 1 89 ? -4.345 -2.084 -8.286 1.00 96.50 89 ILE A C 1
ATOM 701 O O . ILE A 1 89 ? -3.747 -2.253 -7.226 1.00 96.50 89 ILE A O 1
ATOM 705 N N . GLU A 1 90 ? -5.671 -2.011 -8.350 1.00 96.62 90 GLU A N 1
ATOM 706 C CA . GLU A 1 90 ? -6.541 -2.197 -7.187 1.00 96.62 90 GLU A CA 1
ATOM 707 C C . GLU A 1 90 ? -7.423 -3.430 -7.374 1.00 96.62 90 GLU A C 1
ATOM 709 O O . GLU A 1 90 ? -8.055 -3.599 -8.418 1.00 96.62 90 GLU A O 1
ATOM 714 N N . ILE A 1 91 ? -7.443 -4.311 -6.371 1.00 97.00 91 ILE A N 1
ATOM 715 C CA . ILE A 1 91 ? -8.213 -5.557 -6.408 1.00 97.00 91 ILE A CA 1
ATOM 716 C C . ILE A 1 91 ? -8.843 -5.808 -5.038 1.00 97.00 91 ILE A C 1
ATOM 718 O O . ILE A 1 91 ? -8.143 -5.894 -4.026 1.00 97.00 91 ILE A O 1
ATOM 722 N N . ALA A 1 92 ? -10.162 -6.001 -5.027 1.00 97.81 92 ALA A N 1
ATOM 723 C CA . ALA A 1 92 ? -10.905 -6.447 -3.856 1.00 97.81 92 ALA A CA 1
ATOM 724 C C . ALA A 1 92 ? -11.012 -7.977 -3.806 1.00 97.81 92 ALA A C 1
ATOM 726 O O . ALA A 1 92 ? -11.199 -8.636 -4.830 1.00 97.81 92 ALA A O 1
ATOM 727 N N . ALA A 1 93 ? -10.907 -8.542 -2.605 1.00 98.25 93 ALA A N 1
ATOM 728 C CA . ALA A 1 93 ? -11.074 -9.972 -2.360 1.00 98.25 93 ALA A CA 1
ATOM 729 C C . ALA A 1 93 ? -11.685 -10.236 -0.980 1.00 98.25 93 ALA A C 1
ATOM 731 O O . ALA A 1 93 ? -11.562 -9.420 -0.065 1.00 98.25 93 ALA A O 1
ATOM 732 N N . SER A 1 94 ? -12.303 -11.410 -0.828 1.00 98.50 94 SER A N 1
ATOM 733 C CA . SER A 1 94 ? -12.794 -11.900 0.461 1.00 98.50 94 SER A CA 1
ATOM 734 C C . SER A 1 94 ? -11.651 -12.122 1.457 1.00 98.50 94 SER A C 1
ATOM 736 O O . SER A 1 94 ? -10.508 -12.361 1.056 1.00 98.50 94 SER A O 1
ATOM 738 N N . TRP A 1 95 ? -11.944 -12.100 2.761 1.00 98.12 95 TRP A N 1
ATOM 739 C CA . TRP A 1 95 ? -10.930 -12.294 3.813 1.00 98.12 95 TRP A CA 1
ATOM 740 C C . TRP A 1 95 ? -10.108 -13.578 3.655 1.00 98.12 95 TRP A C 1
ATOM 742 O O . TRP A 1 95 ? -8.892 -13.557 3.835 1.00 98.12 95 TRP A O 1
ATOM 752 N N . GLU A 1 96 ? -10.759 -14.674 3.259 1.00 97.94 96 GLU A N 1
ATOM 753 C CA . GLU A 1 96 ? -10.119 -15.970 2.986 1.00 97.94 96 GLU A CA 1
ATOM 754 C C . GLU A 1 96 ? -9.072 -15.904 1.858 1.00 97.94 96 GLU A C 1
ATOM 756 O O . GLU A 1 96 ? -8.083 -16.636 1.887 1.00 97.94 96 GLU A O 1
ATOM 761 N N . ASN A 1 97 ? -9.252 -15.003 0.886 1.00 98.00 97 ASN A N 1
ATOM 762 C CA . ASN A 1 97 ? -8.417 -14.906 -0.310 1.00 98.00 97 ASN A CA 1
ATOM 763 C C . ASN A 1 97 ? -7.461 -13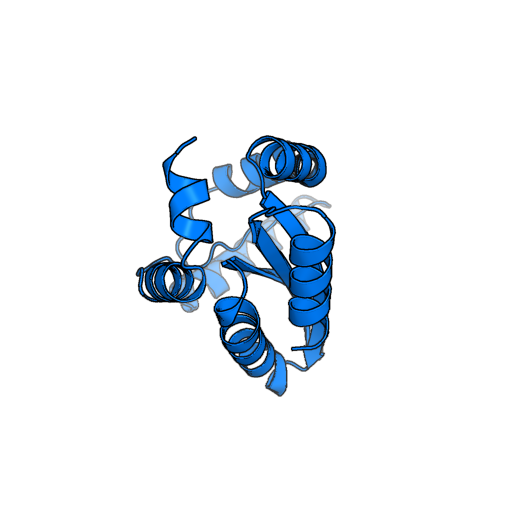.711 -0.280 1.00 98.00 97 ASN A C 1
ATOM 765 O O . ASN A 1 97 ? -6.490 -13.700 -1.035 1.00 98.00 97 ASN A O 1
ATOM 769 N N . LEU A 1 98 ? -7.694 -12.719 0.580 1.00 97.56 98 LEU A N 1
ATOM 770 C CA . LEU A 1 98 ? -6.982 -11.440 0.569 1.00 97.56 98 LEU A CA 1
ATOM 771 C C . LEU A 1 98 ? -5.467 -11.606 0.750 1.00 97.56 98 LEU A C 1
ATOM 773 O O . LEU A 1 98 ? -4.676 -11.055 -0.017 1.00 97.56 98 LEU A O 1
ATOM 777 N N . TYR A 1 99 ? -5.042 -12.422 1.719 1.00 96.31 99 TYR A N 1
ATOM 778 C CA . TYR A 1 99 ? -3.615 -12.665 1.946 1.00 96.31 99 TYR A CA 1
ATOM 779 C C . TYR A 1 99 ? -2.973 -13.476 0.811 1.00 96.31 99 TYR A C 1
ATOM 781 O O . TYR A 1 99 ? -1.858 -13.175 0.381 1.00 96.31 99 TYR A O 1
ATOM 789 N N . LEU A 1 100 ? -3.692 -14.464 0.267 1.00 97.69 100 LEU A N 1
ATOM 790 C CA . LEU A 1 100 ? -3.224 -15.244 -0.879 1.00 97.69 100 LEU A CA 1
ATOM 791 C C . LEU A 1 100 ? -3.076 -14.367 -2.130 1.00 97.69 100 LEU A C 1
ATOM 793 O O . LEU A 1 100 ? -2.095 -14.509 -2.864 1.00 97.69 100 LEU A O 1
ATOM 797 N N . LEU A 1 101 ? -4.024 -13.455 -2.360 1.00 97.50 101 LEU A N 1
ATOM 798 C CA . LEU A 1 101 ? -3.977 -12.462 -3.430 1.00 97.50 101 LEU A CA 1
ATOM 799 C C . LEU A 1 101 ? -2.737 -11.579 -3.282 1.00 97.50 101 LEU A C 1
ATOM 801 O O . LEU A 1 101 ? -1.949 -11.496 -4.223 1.00 97.50 101 LEU A O 1
ATOM 805 N N . TYR A 1 102 ? -2.510 -11.003 -2.096 1.00 96.88 102 TYR A N 1
ATOM 806 C CA . TYR A 1 102 ? -1.302 -10.227 -1.800 1.00 96.88 102 TYR A CA 1
ATOM 807 C C . TYR A 1 102 ? -0.025 -11.004 -2.149 1.00 96.88 102 TYR A C 1
ATOM 809 O O . TYR A 1 102 ? 0.801 -10.530 -2.930 1.00 96.88 102 TYR A O 1
ATOM 817 N N . GLN A 1 103 ? 0.123 -12.228 -1.633 1.00 96.00 103 GLN A N 1
ATOM 818 C CA . GLN A 1 103 ? 1.317 -13.042 -1.874 1.00 96.00 103 GLN A CA 1
ATOM 819 C C . GLN A 1 103 ? 1.525 -13.359 -3.362 1.00 96.00 103 GLN A C 1
ATOM 821 O O . GLN A 1 103 ? 2.656 -13.293 -3.855 1.00 96.00 103 GLN A O 1
ATOM 826 N N . LYS A 1 104 ? 0.452 -13.702 -4.086 1.00 96.69 104 LYS A N 1
ATOM 827 C CA . LYS A 1 104 ? 0.513 -14.003 -5.524 1.00 96.69 104 LYS A CA 1
ATOM 828 C C . LYS A 1 104 ? 0.908 -12.773 -6.333 1.00 96.69 104 LYS A C 1
ATOM 830 O O . LYS A 1 104 ? 1.847 -12.872 -7.118 1.00 96.69 104 LYS A O 1
ATOM 835 N N . MET A 1 105 ? 0.274 -11.631 -6.084 1.00 96.31 105 MET A N 1
ATOM 836 C CA . MET A 1 105 ? 0.564 -10.372 -6.775 1.00 96.31 105 MET A CA 1
ATOM 837 C C . MET A 1 105 ? 2.014 -9.931 -6.553 1.00 96.31 105 MET A C 1
ATOM 839 O O . MET A 1 105 ? 2.737 -9.701 -7.519 1.00 96.31 105 MET A O 1
ATOM 843 N N . ILE A 1 106 ? 2.500 -9.924 -5.303 1.00 94.81 106 ILE A N 1
ATOM 844 C CA . ILE A 1 106 ? 3.904 -9.585 -5.003 1.00 94.81 106 ILE A CA 1
ATOM 845 C C . ILE A 1 106 ? 4.876 -10.537 -5.712 1.00 94.81 106 ILE A C 1
ATOM 847 O O . ILE A 1 106 ? 5.900 -10.107 -6.244 1.00 94.81 106 ILE A O 1
ATOM 851 N N . LYS A 1 107 ? 4.572 -11.840 -5.741 1.00 93.94 107 LYS A N 1
ATOM 852 C CA . LYS A 1 107 ? 5.424 -12.849 -6.387 1.00 93.94 107 LYS A CA 1
ATOM 853 C C . LYS A 1 107 ? 5.459 -12.708 -7.909 1.00 93.94 107 LYS A C 1
ATOM 855 O O . LYS A 1 107 ? 6.509 -12.952 -8.505 1.00 93.94 107 LYS A O 1
ATOM 860 N N . VAL A 1 108 ? 4.319 -12.418 -8.529 1.00 95.44 108 VAL A N 1
ATOM 861 C CA . VAL A 1 108 ? 4.161 -12.342 -9.984 1.00 95.44 108 VAL A CA 1
ATOM 862 C C . VAL A 1 108 ? 4.732 -11.024 -10.504 1.00 95.44 108 VAL A C 1
ATOM 864 O O . VAL A 1 108 ? 5.713 -11.055 -11.248 1.00 95.44 108 VAL A O 1
ATOM 867 N N . LEU A 1 109 ? 4.235 -9.890 -10.006 1.00 95.56 109 LEU A N 1
ATOM 868 C CA . LEU A 1 109 ? 4.687 -8.554 -10.408 1.00 95.56 109 LEU A CA 1
ATOM 869 C C . LEU A 1 109 ? 6.162 -8.324 -10.053 1.00 95.56 109 LEU A C 1
ATOM 871 O O . LEU A 1 109 ? 6.932 -7.797 -10.855 1.00 95.56 109 LEU A O 1
ATOM 875 N N . GLY A 1 110 ? 6.602 -8.819 -8.890 1.00 94.25 110 GLY A N 1
ATOM 876 C CA . GLY A 1 110 ? 7.980 -8.693 -8.410 1.00 94.25 110 GLY A CA 1
ATOM 877 C C . GLY A 1 110 ? 9.052 -9.294 -9.327 1.00 94.25 110 GLY A C 1
ATOM 878 O O . GLY A 1 110 ? 10.237 -9.039 -9.130 1.00 94.25 110 GLY A O 1
ATOM 879 N N . LYS A 1 111 ? 8.687 -10.100 -10.334 1.00 92.88 111 LYS A N 1
ATOM 880 C CA . LYS A 1 111 ? 9.626 -10.571 -11.368 1.00 92.88 111 LYS A CA 1
ATOM 881 C C . LYS A 1 111 ? 10.007 -9.471 -12.362 1.00 92.88 111 LYS A C 1
ATOM 883 O O . LYS A 1 111 ? 11.103 -9.522 -12.917 1.00 92.88 111 LYS A O 1
ATOM 888 N N . HIS A 1 112 ? 9.116 -8.507 -12.576 1.00 93.81 112 HIS A N 1
ATOM 889 C CA . HIS A 1 112 ? 9.176 -7.532 -13.665 1.00 93.81 112 HIS A CA 1
ATOM 890 C C . HIS A 1 112 ? 9.367 -6.098 -13.157 1.00 93.81 112 HIS A C 1
ATOM 892 O O . HIS A 1 112 ? 10.023 -5.292 -13.815 1.00 93.81 112 HIS A O 1
ATOM 898 N N . CYS A 1 113 ? 8.859 -5.791 -11.964 1.00 94.06 113 CYS A N 1
ATOM 899 C CA . CYS A 1 113 ? 8.887 -4.460 -11.367 1.00 94.06 113 CYS A CA 1
ATOM 900 C C . CYS A 1 113 ? 9.148 -4.516 -9.857 1.00 94.06 113 CYS A C 1
ATOM 902 O O . CYS A 1 113 ? 9.069 -5.572 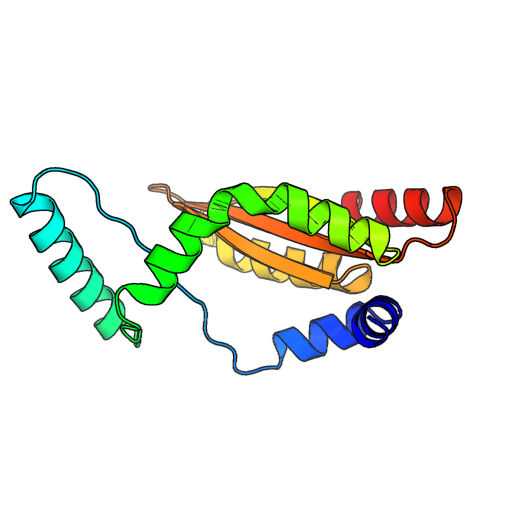-9.229 1.00 94.06 113 CYS A O 1
ATOM 904 N N . ILE A 1 114 ? 9.441 -3.360 -9.261 1.00 93.62 114 ILE A N 1
ATOM 905 C CA . ILE A 1 114 ? 9.322 -3.197 -7.807 1.00 93.62 114 ILE A CA 1
ATOM 906 C C . ILE A 1 114 ? 7.848 -2.951 -7.515 1.00 93.62 114 ILE A C 1
ATOM 908 O O . ILE A 1 114 ? 7.247 -2.094 -8.157 1.00 93.62 114 ILE A O 1
ATOM 912 N 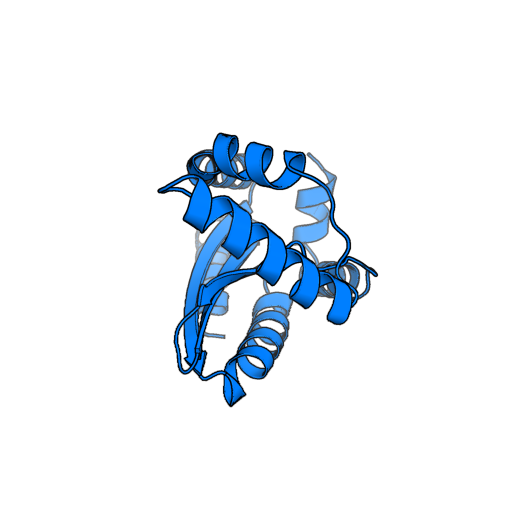N . VAL A 1 115 ? 7.283 -3.681 -6.561 1.00 94.75 115 VAL A N 1
ATOM 913 C CA . VAL A 1 115 ? 5.875 -3.593 -6.177 1.00 94.75 115 VAL A CA 1
ATOM 914 C C . VAL A 1 115 ? 5.740 -3.454 -4.663 1.00 94.75 115 VAL A C 1
ATOM 916 O O . VAL A 1 115 ? 6.406 -4.134 -3.878 1.00 94.75 115 VAL A O 1
ATOM 919 N N . MET A 1 116 ? 4.856 -2.553 -4.256 1.00 93.12 116 MET A N 1
ATOM 920 C CA . MET A 1 116 ? 4.407 -2.370 -2.881 1.00 93.12 116 MET A CA 1
ATOM 921 C C . MET A 1 116 ? 2.885 -2.469 -2.849 1.00 93.12 116 MET A C 1
ATOM 923 O O . MET A 1 116 ? 2.234 -2.277 -3.875 1.00 93.12 116 MET A O 1
ATOM 927 N N . ALA A 1 117 ? 2.315 -2.751 -1.682 1.00 95.00 117 ALA A N 1
ATOM 928 C CA . ALA A 1 117 ? 0.871 -2.794 -1.515 1.00 95.00 117 ALA A CA 1
ATOM 929 C C . ALA A 1 117 ? 0.449 -2.187 -0.179 1.00 95.00 117 ALA A C 1
ATOM 931 O O . ALA A 1 117 ? 1.214 -2.209 0.787 1.00 95.00 117 ALA A O 1
ATOM 932 N N . HIS A 1 118 ? -0.782 -1.694 -0.122 1.00 95.06 118 HIS A N 1
ATOM 933 C CA . HIS A 1 118 ? -1.473 -1.386 1.124 1.00 95.06 118 HIS A CA 1
ATOM 934 C C . HIS A 1 118 ? -2.935 -1.833 1.041 1.00 95.06 118 HIS A C 1
ATOM 936 O O . HIS A 1 118 ? -3.506 -1.925 -0.045 1.00 95.06 118 HIS A O 1
ATOM 942 N N . LEU A 1 119 ? -3.532 -2.130 2.194 1.00 96.62 119 LEU A N 1
ATOM 943 C CA . LEU A 1 119 ? -4.969 -2.358 2.313 1.00 96.62 119 LEU A CA 1
ATOM 944 C C . LEU A 1 119 ? -5.653 -0.987 2.319 1.00 96.62 119 LEU A C 1
ATOM 946 O O . LEU A 1 119 ? -5.485 -0.231 3.274 1.00 96.62 119 LEU A O 1
ATOM 950 N N . SER A 1 120 ? -6.345 -0.640 1.234 1.00 93.12 120 SER A N 1
ATOM 951 C CA . SER A 1 120 ? -6.970 0.678 1.063 1.00 93.12 120 SER A CA 1
ATOM 952 C C . SER A 1 120 ? -8.339 0.749 1.736 1.00 93.12 120 SER A C 1
ATOM 954 O O . SER A 1 120 ? -8.674 1.767 2.336 1.00 93.12 120 SER A O 1
ATOM 956 N N . HIS A 1 121 ? -9.114 -0.338 1.662 1.00 96.38 121 HIS A N 1
ATOM 957 C CA . HIS A 1 121 ? -10.477 -0.412 2.187 1.00 96.38 121 HIS A CA 1
ATOM 958 C C . HIS A 1 121 ? -10.750 -1.750 2.867 1.00 96.38 121 HIS A C 1
ATOM 960 O O . HIS A 1 121 ? -10.208 -2.791 2.489 1.00 96.38 121 HIS A O 1
ATOM 966 N N . VAL A 1 122 ? -11.632 -1.698 3.860 1.00 96.44 122 VAL A N 1
ATOM 967 C CA . VAL A 1 122 ? -12.084 -2.830 4.667 1.00 96.44 122 VAL A CA 1
ATOM 968 C C . VAL A 1 122 ? -13.604 -2.910 4.557 1.00 96.44 122 VAL A C 1
ATOM 970 O O . VAL A 1 122 ? -14.292 -1.904 4.717 1.00 96.44 122 VAL A O 1
ATOM 973 N N . TYR A 1 123 ? -14.115 -4.107 4.291 1.00 96.75 123 TYR A N 1
ATOM 974 C CA . TYR A 1 123 ? -15.536 -4.436 4.188 1.00 96.75 123 TYR A CA 1
ATOM 975 C C . TYR A 1 123 ? -15.888 -5.531 5.202 1.00 96.75 123 TYR A C 1
ATOM 977 O O . TYR A 1 123 ? -15.015 -6.105 5.853 1.00 96.75 123 TYR A O 1
ATOM 985 N N . SER A 1 124 ? -17.174 -5.852 5.344 1.00 97.44 124 SER A N 1
ATOM 986 C CA . SER A 1 124 ? -17.609 -6.921 6.253 1.00 97.44 124 SER A CA 1
ATOM 987 C C . SER A 1 124 ? -17.053 -8.296 5.867 1.00 97.44 124 SER A C 1
ATOM 989 O O . SER A 1 124 ? -16.713 -9.087 6.742 1.00 97.44 124 SER A O 1
ATOM 991 N N . ASP A 1 125 ? -16.936 -8.580 4.572 1.00 97.19 125 ASP A N 1
ATOM 992 C CA . ASP A 1 125 ? -16.575 -9.887 4.012 1.00 97.19 125 ASP A CA 1
ATOM 993 C C . ASP A 1 125 ? -15.215 -9.904 3.291 1.00 97.19 125 ASP A C 1
ATOM 995 O O . ASP A 1 125 ? -14.776 -10.960 2.829 1.00 97.19 125 ASP A O 1
ATOM 999 N N . GLY A 1 126 ? -14.505 -8.774 3.241 1.00 98.00 126 GLY A N 1
ATOM 1000 C CA . GLY A 1 126 ? -13.214 -8.683 2.571 1.00 98.00 126 GLY A CA 1
ATOM 1001 C C . GLY A 1 126 ? -12.552 -7.313 2.652 1.00 98.00 126 GLY A C 1
ATOM 1002 O O . GLY A 1 126 ? -12.888 -6.479 3.488 1.00 98.00 126 GLY A O 1
ATOM 1003 N N . GLY A 1 127 ? -11.608 -7.068 1.751 1.00 98.06 127 GLY A N 1
ATOM 1004 C CA . GLY A 1 127 ? -10.891 -5.799 1.660 1.00 98.06 127 GLY A CA 1
ATOM 1005 C C . GLY A 1 127 ? -10.364 -5.526 0.257 1.00 98.06 127 GLY A C 1
ATOM 1006 O O . GLY A 1 127 ? -10.358 -6.415 -0.595 1.00 98.06 127 GLY A O 1
ATOM 1007 N N . SER A 1 128 ? -9.920 -4.291 0.026 1.00 98.19 128 SER A N 1
ATOM 1008 C CA . SER A 1 128 ? -9.305 -3.858 -1.234 1.00 98.19 128 SER A CA 1
ATOM 1009 C C . SER A 1 128 ? -7.804 -3.651 -1.068 1.00 98.19 128 SER A C 1
ATOM 1011 O O . SER A 1 128 ? -7.366 -2.852 -0.238 1.00 98.19 128 SER A O 1
ATOM 1013 N N . LEU A 1 129 ? -7.003 -4.381 -1.843 1.00 98.00 129 LEU A N 1
ATOM 1014 C CA . LEU A 1 129 ? -5.556 -4.206 -1.903 1.00 98.00 129 LEU A CA 1
ATOM 1015 C C . LEU A 1 129 ? -5.197 -3.280 -3.057 1.00 98.00 129 LEU A C 1
ATOM 1017 O O . LEU A 1 129 ? -5.568 -3.524 -4.204 1.00 98.00 129 LEU A O 1
ATOM 1021 N N . TYR A 1 130 ? -4.406 -2.262 -2.744 1.00 96.81 130 TYR A N 1
ATOM 1022 C CA . TYR A 1 130 ? -3.901 -1.293 -3.698 1.00 96.81 130 TYR A CA 1
ATOM 1023 C C . TYR A 1 130 ? -2.401 -1.504 -3.889 1.00 96.81 130 TYR A C 1
ATOM 1025 O O . TYR A 1 130 ? -1.600 -1.260 -2.981 1.00 96.81 130 TYR A O 1
ATOM 1033 N N . PHE A 1 131 ? -2.023 -1.974 -5.071 1.00 96.94 131 PHE A N 1
ATOM 1034 C CA . PHE A 1 131 ? -0.647 -2.208 -5.476 1.00 96.94 131 PHE A CA 1
ATOM 1035 C C . PHE A 1 131 ? -0.119 -0.986 -6.221 1.00 96.94 131 PHE A C 1
ATOM 1037 O O . PHE A 1 131 ? -0.760 -0.480 -7.136 1.00 96.94 131 PHE A O 1
ATOM 1044 N N . THR A 1 132 ? 1.079 -0.538 -5.863 1.00 94.81 132 THR A N 1
ATOM 1045 C CA . THR A 1 132 ? 1.844 0.452 -6.626 1.00 94.81 132 THR A CA 1
ATOM 1046 C C . THR A 1 132 ? 3.092 -0.231 -7.141 1.00 94.81 132 THR A C 1
ATOM 1048 O O . THR A 1 132 ? 3.830 -0.832 -6.354 1.00 94.81 132 THR A O 1
ATOM 1051 N N . PHE A 1 133 ? 3.357 -0.122 -8.439 1.00 94.94 133 PHE A N 1
ATOM 1052 C CA . PHE A 1 133 ? 4.571 -0.671 -9.025 1.00 94.94 133 PHE A CA 1
ATOM 1053 C C . PHE A 1 133 ? 5.377 0.368 -9.793 1.00 94.94 133 PHE A C 1
ATOM 1055 O O . PHE A 1 133 ? 4.849 1.378 -10.255 1.00 94.94 133 PHE A O 1
ATOM 1062 N N . ALA A 1 134 ? 6.680 0.118 -9.918 1.00 94.06 134 ALA A N 1
ATOM 1063 C CA . ALA A 1 134 ? 7.593 0.932 -10.707 1.00 94.06 134 ALA A CA 1
ATOM 1064 C C . ALA A 1 134 ? 8.608 0.071 -11.468 1.00 94.06 134 ALA A C 1
ATOM 1066 O O . ALA A 1 134 ? 9.119 -0.928 -10.951 1.00 94.06 134 ALA A O 1
ATOM 1067 N N . ALA A 1 135 ? 8.926 0.490 -12.691 1.00 93.19 135 ALA A N 1
ATOM 1068 C CA . ALA A 1 135 ? 9.829 -0.203 -13.607 1.00 93.19 135 ALA A CA 1
ATOM 1069 C C . ALA A 1 135 ? 10.632 0.803 -14.458 1.00 93.19 135 ALA A C 1
ATOM 1071 O O . ALA A 1 135 ? 10.211 1.949 -14.629 1.00 93.19 135 ALA A O 1
ATOM 1072 N N . PRO A 1 136 ? 11.823 0.433 -14.961 1.00 91.44 136 PRO A N 1
ATOM 1073 C CA . PRO A 1 136 ? 12.685 1.363 -15.684 1.00 91.44 136 PRO A CA 1
ATOM 1074 C C . PRO A 1 136 ? 12.127 1.710 -17.072 1.00 91.44 136 PRO A C 1
ATOM 1076 O O . PRO A 1 136 ? 11.621 0.847 -17.784 1.00 91.44 136 PRO A O 1
ATOM 1079 N N . LEU A 1 137 ? 12.317 2.959 -17.502 1.00 91.31 137 LEU A N 1
ATOM 1080 C CA . LEU A 1 137 ? 12.107 3.371 -18.892 1.00 91.31 137 LEU A CA 1
ATOM 1081 C C . LEU A 1 137 ? 13.346 3.020 -19.725 1.00 91.31 137 LEU A C 1
ATOM 1083 O O . LEU A 1 137 ? 14.471 3.387 -19.371 1.00 91.31 137 LEU A O 1
ATOM 1087 N N . ASN A 1 138 ? 13.151 2.339 -20.855 1.00 89.88 138 ASN A N 1
ATOM 1088 C CA . ASN A 1 138 ? 14.228 1.905 -21.751 1.00 89.88 138 ASN A CA 1
ATOM 1089 C C . ASN A 1 138 ? 13.858 2.054 -23.236 1.00 89.88 138 ASN A C 1
ATOM 1091 O O . ASN A 1 138 ? 13.876 1.088 -23.997 1.00 89.88 138 ASN A O 1
ATOM 1095 N N . GLY A 1 139 ? 13.513 3.274 -23.649 1.00 92.62 139 GLY A N 1
ATOM 1096 C CA . GLY A 1 139 ? 12.950 3.536 -24.977 1.00 92.62 139 GLY A CA 1
ATOM 1097 C C . GLY A 1 139 ? 11.481 3.116 -25.059 1.00 92.62 139 GLY A C 1
ATOM 1098 O O . GLY A 1 139 ? 11.039 2.254 -24.300 1.00 92.62 139 GLY A O 1
ATOM 1099 N N . LEU A 1 140 ? 10.719 3.751 -25.950 1.00 92.44 140 LEU A N 1
ATOM 1100 C CA . LEU A 1 140 ? 9.257 3.658 -25.958 1.00 92.44 140 LEU A CA 1
ATOM 1101 C C . LEU A 1 140 ? 8.766 2.212 -26.105 1.00 92.44 140 LEU A C 1
ATOM 1103 O O . LEU A 1 140 ? 8.173 1.686 -25.171 1.00 92.44 140 LEU A O 1
ATOM 1107 N N . GLN A 1 141 ? 9.141 1.527 -27.190 1.00 95.75 141 GLN A N 1
ATOM 1108 C CA . GLN A 1 141 ? 8.618 0.188 -27.491 1.00 95.75 141 GLN A CA 1
ATOM 1109 C C . GLN A 1 141 ? 8.944 -0.848 -26.407 1.00 95.75 141 GLN A C 1
ATOM 1111 O O . GLN A 1 141 ? 8.120 -1.690 -26.074 1.00 95.75 141 GLN A O 1
ATOM 1116 N N . LYS A 1 142 ? 10.156 -0.803 -25.834 1.00 94.75 142 LYS A N 1
ATOM 1117 C CA . LYS A 1 142 ? 10.541 -1.736 -24.761 1.00 94.75 142 LYS A CA 1
ATOM 1118 C C . LYS A 1 142 ? 9.835 -1.419 -23.446 1.00 94.75 142 LYS A C 1
ATOM 1120 O O . LYS A 1 142 ? 9.601 -2.334 -22.665 1.00 94.75 142 LYS A O 1
ATOM 1125 N N . SER A 1 143 ? 9.565 -0.141 -23.181 1.00 94.69 143 SER A N 1
ATOM 1126 C CA . SER A 1 143 ? 8.866 0.273 -21.963 1.00 94.69 143 SER A CA 1
ATOM 1127 C C . SER A 1 143 ? 7.388 -0.097 -22.040 1.00 94.69 143 SER A C 1
ATOM 1129 O O . SER A 1 143 ? 6.869 -0.621 -21.066 1.00 94.69 143 SER A O 1
ATOM 1131 N N . GLU A 1 144 ? 6.753 0.097 -23.199 1.00 96.19 144 GLU A N 1
ATOM 1132 C CA . GLU A 1 144 ? 5.378 -0.347 -23.471 1.00 96.19 144 GLU A CA 1
ATOM 1133 C C . GLU A 1 144 ? 5.260 -1.869 -23.360 1.00 96.19 144 GLU A C 1
ATOM 1135 O O . GLU A 1 144 ? 4.480 -2.356 -22.555 1.00 96.19 144 GLU A O 1
ATOM 1140 N N . ALA A 1 145 ? 6.132 -2.631 -24.030 1.00 96.75 145 ALA A N 1
ATOM 1141 C CA . ALA A 1 145 ? 6.106 -4.092 -23.932 1.00 96.75 145 ALA A CA 1
ATOM 1142 C C . ALA A 1 145 ? 6.315 -4.611 -22.495 1.00 96.75 145 ALA A C 1
ATOM 1144 O O . ALA A 1 145 ? 5.754 -5.635 -22.116 1.00 96.75 145 ALA A O 1
ATOM 1145 N N . LEU A 1 146 ? 7.135 -3.928 -21.684 1.00 95.50 146 LEU A N 1
ATOM 1146 C CA . LEU A 1 146 ? 7.296 -4.268 -20.268 1.00 95.50 146 LEU A CA 1
ATOM 1147 C C . LEU A 1 146 ? 6.052 -3.903 -19.452 1.00 95.50 146 LEU A C 1
ATOM 1149 O O . LEU A 1 146 ? 5.690 -4.650 -18.549 1.00 95.50 146 LEU A O 1
ATOM 1153 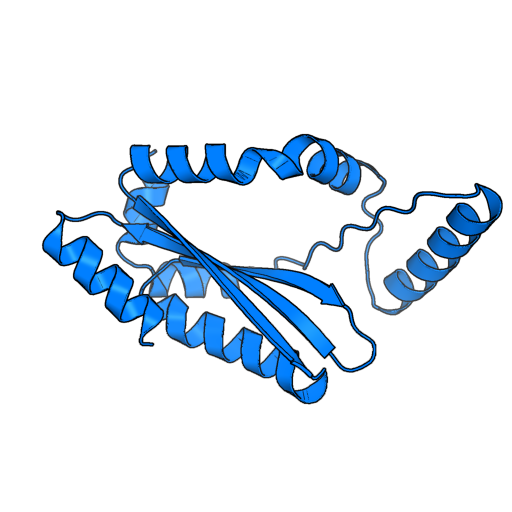N N . TYR A 1 147 ? 5.432 -2.761 -19.737 1.00 96.25 147 TYR A N 1
ATOM 1154 C CA . TYR A 1 147 ? 4.194 -2.335 -19.095 1.00 96.25 147 TYR A CA 1
ATOM 1155 C C . TYR A 1 147 ? 3.063 -3.336 -19.363 1.00 96.25 147 TYR A C 1
ATOM 1157 O O . TYR A 1 147 ? 2.453 -3.815 -18.409 1.00 96.25 147 TYR A O 1
ATOM 1165 N N . ASP A 1 148 ? 2.865 -3.728 -20.622 1.00 96.81 148 ASP A N 1
ATOM 1166 C CA . ASP A 1 148 ? 1.855 -4.718 -21.015 1.00 96.81 148 ASP A CA 1
ATOM 1167 C C . ASP A 1 148 ? 2.130 -6.070 -20.351 1.00 96.81 148 ASP A C 1
ATOM 1169 O O . ASP A 1 148 ? 1.245 -6.651 -19.729 1.00 96.81 148 ASP A O 1
ATOM 1173 N N . LEU A 1 149 ? 3.392 -6.521 -20.357 1.00 96.12 149 LEU A N 1
ATOM 1174 C CA . LEU A 1 149 ? 3.793 -7.748 -19.668 1.00 96.12 149 LEU A CA 1
ATOM 1175 C C . LEU A 1 149 ? 3.438 -7.722 -18.174 1.00 96.12 149 LEU A C 1
ATOM 1177 O O . LEU A 1 149 ? 3.024 -8.745 -17.637 1.00 96.12 149 LEU A O 1
ATOM 1181 N N . ILE A 1 150 ? 3.616 -6.586 -17.489 1.00 95.94 150 ILE A N 1
ATOM 1182 C CA . ILE A 1 150 ? 3.266 -6.447 -16.066 1.00 95.94 150 ILE A CA 1
ATOM 1183 C C . ILE A 1 150 ? 1.754 -6.604 -15.862 1.00 95.94 150 ILE A C 1
ATOM 1185 O O . ILE A 1 150 ? 1.351 -7.274 -14.914 1.00 95.94 150 ILE A O 1
ATOM 1189 N N . TRP A 1 151 ? 0.934 -6.019 -16.736 1.00 95.56 151 TRP A N 1
ATOM 1190 C CA . TRP A 1 151 ? -0.529 -6.100 -16.659 1.00 95.56 151 TRP A CA 1
ATOM 1191 C C . TRP A 1 151 ? -1.097 -7.467 -17.057 1.00 95.56 151 TRP A C 1
ATOM 1193 O O . TRP A 1 151 ? -2.145 -7.859 -16.548 1.00 95.56 151 TRP A O 1
ATOM 1203 N N . GLU A 1 152 ? -0.414 -8.198 -17.935 1.00 94.38 152 GLU A N 1
ATOM 1204 C CA . GLU A 1 152 ? -0.817 -9.533 -18.398 1.00 94.38 152 GLU A CA 1
ATOM 1205 C C . GLU A 1 152 ? -0.322 -10.688 -17.503 1.00 94.38 152 GLU A C 1
ATOM 1207 O O . GLU A 1 152 ? -0.674 -11.846 -17.745 1.00 94.38 152 GLU A O 1
ATOM 1212 N N . SER A 1 153 ? 0.514 -10.398 -16.498 1.00 89.38 153 SER A N 1
ATOM 1213 C CA . SER A 1 153 ? 1.147 -11.391 -15.609 1.00 89.38 153 SER A CA 1
ATOM 1214 C C . SER A 1 153 ? 0.201 -11.997 -14.569 1.00 89.38 153 SER A C 1
ATOM 1216 O O . SER A 1 153 ? 0.325 -13.222 -14.319 1.00 89.38 153 SER A O 1
#

pLDDT: mean 90.49, std 10.68, range [40.34, 98.5]

Foldseek 3Di:
DPPVQVCQVQLLVNLVVVVPDPDDDDDADDDDDDPVVSVVVVVVVVVVCVVVVHDPPDCVVNVVCVVCVPCVVVVQVVLVVVQKHKDKDKDKDFPVCAVVVVVVLSVQLSRQWHKDWDFPADDPGTTMIMMMTMHGHDDDVVNVVSVVSSVVD